Protein AF-A0A8S3VC31-F1 (afdb_monomer)

Sequence (97 aa):
MCTEAGLGGFRSNHSLRATAATRLYECGVDEQIISEVTGHRSDAVREYKRTSETMRRDACGIIRGGVLKNQEVSKKICIGNQELDININVNVNVNKS

pLDDT: mean 70.36, std 10.68, range [43.62, 84.06]

Foldseek 3Di:
DQVVPPPPDPCDLVNVLLVQLLVCLVVVHDPVVSCVVSVPPDPPSCVSNDDDPVVVVVVVLVVLVWDFDFDWDWDWDDDPPDIDIDTDTDTDTDDDD

Mean predicted aligned error: 14.51 Å

Organism: Mytilus edulis (NCBI:txid6550)

InterPro domains:
  IPR011010 DNA breaking-rejoining enzyme, catalytic core [SSF56349] (2-45)
  IPR013762 Integrase-like, catalytic 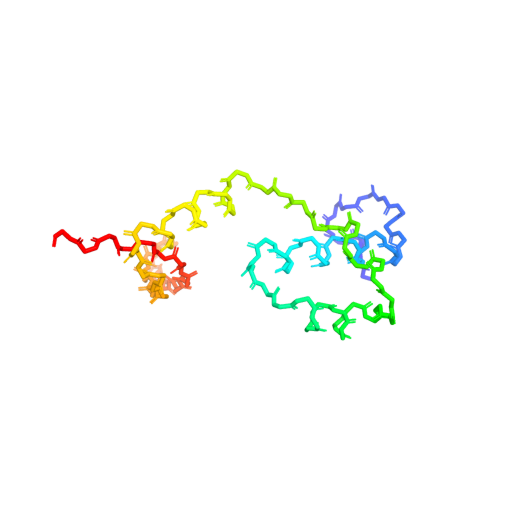domain superfamily [G3DSA:1.10.443.10] (1-64)

Structure (mmCIF, N/CA/C/O backbone):
data_AF-A0A8S3VC31-F1
#
_entry.id   AF-A0A8S3VC31-F1
#
loop_
_atom_site.group_PDB
_atom_site.id
_atom_site.type_symbol
_atom_site.label_atom_id
_atom_site.label_alt_id
_atom_site.label_comp_id
_atom_site.label_asym_id
_atom_site.label_entity_id
_atom_site.label_seq_id
_atom_site.pdbx_PDB_ins_code
_atom_site.Cartn_x
_atom_site.Cartn_y
_atom_site.Cartn_z
_atom_site.occupancy
_atom_site.B_iso_or_equiv
_atom_site.auth_seq_id
_atom_site.auth_comp_id
_atom_site.auth_asym_id
_atom_site.auth_atom_id
_atom_site.pdbx_PDB_model_num
ATOM 1 N N . MET A 1 1 ? 6.620 17.874 -20.337 1.00 48.28 1 MET A N 1
ATOM 2 C CA . MET A 1 1 ? 5.937 17.666 -19.041 1.00 48.28 1 MET A CA 1
ATOM 3 C C . MET A 1 1 ? 6.978 17.300 -17.993 1.00 48.28 1 MET A C 1
ATOM 5 O O . MET A 1 1 ? 7.522 16.214 -18.098 1.00 48.28 1 MET A O 1
ATOM 9 N N . CYS A 1 2 ? 7.318 18.245 -17.106 1.00 45.38 2 CYS A N 1
ATOM 10 C CA . CYS A 1 2 ? 8.114 18.142 -15.855 1.00 45.38 2 CYS A CA 1
ATOM 11 C C . CYS A 1 2 ? 8.810 19.478 -15.519 1.00 45.38 2 CYS A C 1
ATOM 13 O O . CYS A 1 2 ? 9.328 19.631 -14.420 1.00 45.38 2 CYS A O 1
ATOM 15 N N . THR A 1 3 ? 8.792 20.459 -16.426 1.00 43.62 3 THR A N 1
ATOM 16 C CA . THR A 1 3 ? 9.410 21.777 -16.200 1.00 43.62 3 THR A CA 1
ATOM 17 C C . THR A 1 3 ? 8.509 22.738 -15.410 1.00 43.62 3 THR A C 1
ATOM 19 O O . THR A 1 3 ? 9.015 23.538 -14.637 1.00 43.62 3 THR A O 1
ATOM 22 N N . GLU A 1 4 ? 7.179 22.627 -15.515 1.00 52.97 4 GLU A N 1
ATOM 23 C CA . GLU A 1 4 ? 6.236 23.554 -14.850 1.00 52.97 4 GLU A CA 1
ATOM 24 C C . GLU A 1 4 ? 5.997 23.292 -13.352 1.00 52.97 4 GLU A C 1
ATOM 26 O O . GLU A 1 4 ? 5.394 24.120 -12.682 1.00 52.97 4 GLU A O 1
ATOM 31 N N . ALA A 1 5 ? 6.479 22.176 -12.792 1.00 58.41 5 ALA A N 1
ATOM 32 C CA . ALA A 1 5 ? 6.189 21.795 -11.402 1.00 58.41 5 ALA A CA 1
ATOM 33 C C . ALA A 1 5 ? 7.335 22.066 -10.403 1.00 58.41 5 ALA A C 1
ATOM 35 O O . ALA A 1 5 ? 7.254 21.631 -9.259 1.00 58.41 5 ALA A O 1
ATOM 36 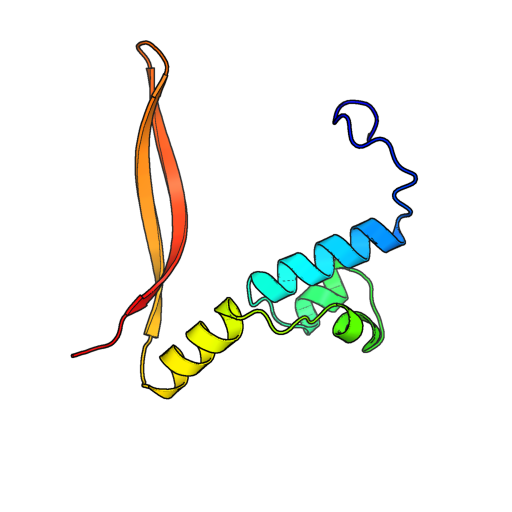N N . GLY A 1 6 ? 8.433 22.720 -10.809 1.00 52.94 6 GLY A N 1
ATOM 37 C CA . GLY A 1 6 ? 9.568 23.019 -9.912 1.00 52.94 6 GLY A CA 1
ATOM 38 C C . GLY A 1 6 ? 10.341 21.788 -9.402 1.00 52.94 6 GLY A C 1
ATOM 39 O O . GLY A 1 6 ? 11.225 21.906 -8.558 1.00 52.94 6 GLY A O 1
ATOM 40 N N . LEU A 1 7 ? 10.044 20.594 -9.923 1.00 55.91 7 LEU A N 1
ATOM 41 C CA . LEU A 1 7 ? 10.700 19.336 -9.566 1.00 55.91 7 LEU A CA 1
ATOM 42 C C . LEU A 1 7 ? 11.964 19.147 -10.418 1.00 55.91 7 LEU A C 1
ATOM 44 O O . LEU A 1 7 ? 12.038 18.270 -11.277 1.00 55.91 7 LEU A O 1
ATOM 48 N N . GLY A 1 8 ? 12.950 20.018 -10.198 1.00 46.06 8 GLY A N 1
ATOM 49 C CA . GLY A 1 8 ? 14.252 19.971 -10.858 1.00 46.06 8 GLY A CA 1
ATOM 50 C C . GLY A 1 8 ? 15.045 18.731 -10.448 1.00 46.06 8 GLY A C 1
ATOM 51 O O . GLY A 1 8 ? 15.668 18.699 -9.393 1.00 46.06 8 GLY A O 1
ATOM 52 N N . GLY A 1 9 ? 15.020 17.699 -11.287 1.00 54.62 9 GLY A N 1
ATOM 53 C CA . GLY A 1 9 ? 15.858 16.513 -11.149 1.00 54.62 9 GLY A CA 1
ATOM 54 C C . GLY A 1 9 ? 15.596 15.522 -12.276 1.00 54.62 9 GLY A C 1
ATOM 55 O O . GLY A 1 9 ? 14.469 15.409 -12.756 1.00 54.62 9 GLY A O 1
ATOM 56 N N . PHE A 1 10 ? 16.632 14.797 -12.704 1.00 53.53 10 PHE A N 1
ATOM 57 C CA . PHE A 1 10 ? 16.551 13.739 -13.717 1.00 53.53 10 PHE A CA 1
ATOM 58 C C . PHE A 1 10 ? 15.735 12.558 -13.157 1.00 53.53 10 PHE A C 1
ATOM 60 O O . PHE A 1 10 ? 16.264 11.561 -12.669 1.00 53.53 10 PHE A O 1
ATOM 67 N N . ARG A 1 11 ? 14.407 12.701 -13.143 1.00 53.88 11 ARG A N 1
ATOM 68 C CA . ARG A 1 11 ? 13.467 11.661 -12.721 1.00 53.88 11 ARG A CA 1
ATOM 69 C C . ARG A 1 11 ? 13.373 10.653 -13.857 1.00 53.88 11 ARG A C 1
ATOM 71 O O . ARG A 1 11 ? 12.474 10.712 -14.689 1.00 53.88 11 ARG A O 1
ATOM 78 N N . SER A 1 12 ? 14.340 9.741 -13.918 1.00 58.44 12 SER A N 1
ATOM 79 C CA . SER A 1 12 ? 14.317 8.616 -14.854 1.00 58.44 12 SER A CA 1
ATOM 80 C C . SER A 1 12 ? 12.986 7.874 -14.722 1.00 58.44 12 SER A C 1
ATOM 82 O O . SER A 1 12 ? 12.469 7.755 -13.610 1.00 58.44 12 SER A O 1
ATOM 84 N N . ASN A 1 13 ? 12.446 7.328 -15.818 1.00 66.88 13 ASN A N 1
ATOM 85 C CA . ASN A 1 13 ? 11.185 6.562 -15.821 1.00 66.88 13 ASN A CA 1
ATOM 86 C C . ASN A 1 13 ? 11.106 5.520 -14.686 1.00 66.88 13 ASN A C 1
ATOM 88 O O . ASN A 1 13 ? 10.042 5.269 -14.129 1.00 66.88 13 ASN A O 1
ATOM 92 N N . HIS A 1 14 ? 12.251 4.961 -14.291 1.00 74.31 14 HIS A N 1
ATOM 93 C CA . HIS A 1 14 ? 12.377 4.058 -13.152 1.00 74.31 14 HIS A CA 1
ATOM 94 C C . HIS A 1 14 ? 11.987 4.692 -11.799 1.00 74.31 14 HIS A C 1
ATOM 96 O O . HIS A 1 14 ? 11.255 4.080 -11.031 1.00 74.31 14 HIS A O 1
ATOM 102 N N . SER A 1 15 ? 12.380 5.943 -11.534 1.00 72.62 15 SER A N 1
ATOM 103 C CA . SER A 1 15 ? 12.020 6.673 -10.306 1.00 72.62 15 SER A CA 1
ATOM 104 C C . SER A 1 15 ? 10.522 6.984 -10.212 1.00 72.62 15 SER A C 1
ATOM 106 O O . SER A 1 15 ? 9.947 6.974 -9.121 1.00 72.62 15 SER A O 1
ATOM 108 N N . LEU A 1 16 ? 9.867 7.212 -11.356 1.00 76.06 16 LEU A N 1
ATOM 109 C CA . LEU A 1 16 ? 8.422 7.406 -11.416 1.00 76.06 16 LEU A CA 1
ATOM 110 C C . LEU A 1 16 ? 7.685 6.094 -11.137 1.00 76.06 16 LEU A C 1
ATOM 112 O O . LEU A 1 16 ? 6.767 6.085 -10.322 1.00 76.06 16 LEU A O 1
ATOM 116 N N . ARG A 1 17 ? 8.129 4.986 -11.748 1.00 80.25 17 ARG A N 1
ATOM 117 C CA . ARG A 1 17 ? 7.577 3.647 -11.481 1.00 80.25 17 ARG A CA 1
ATOM 118 C C . ARG A 1 17 ? 7.729 3.250 -10.017 1.00 80.25 17 ARG A C 1
ATOM 120 O O . ARG A 1 17 ? 6.758 2.795 -9.428 1.00 80.25 17 ARG A O 1
ATOM 127 N N . ALA A 1 18 ? 8.896 3.497 -9.424 1.00 79.81 18 ALA A N 1
ATOM 128 C CA . ALA A 1 18 ? 9.137 3.267 -8.003 1.00 79.81 18 ALA A CA 1
ATOM 129 C C . ALA A 1 18 ? 8.168 4.076 -7.127 1.00 79.81 18 ALA A C 1
ATOM 131 O O . ALA A 1 18 ? 7.514 3.529 -6.248 1.00 79.81 18 ALA A O 1
ATOM 132 N N . THR A 1 19 ? 8.013 5.374 -7.411 1.00 81.50 19 THR A N 1
ATOM 133 C CA . THR A 1 19 ? 7.097 6.246 -6.655 1.00 81.50 19 THR A CA 1
ATOM 134 C C . THR A 1 19 ? 5.642 5.789 -6.790 1.00 81.50 19 THR A C 1
ATOM 136 O O . THR A 1 19 ? 4.903 5.795 -5.808 1.00 81.50 19 THR A O 1
ATOM 139 N N . ALA A 1 20 ? 5.228 5.392 -7.995 1.00 82.25 20 ALA A N 1
ATOM 140 C CA . ALA A 1 20 ? 3.883 4.894 -8.256 1.00 82.25 20 ALA A CA 1
ATOM 141 C C . ALA A 1 20 ? 3.615 3.574 -7.516 1.00 82.25 20 ALA A C 1
ATOM 143 O O . ALA A 1 20 ? 2.603 3.471 -6.830 1.00 82.25 20 ALA A O 1
ATOM 144 N N . ALA A 1 21 ? 4.540 2.611 -7.587 1.00 84.06 21 ALA A N 1
ATOM 145 C CA . ALA A 1 21 ? 4.430 1.336 -6.881 1.00 84.06 21 ALA A CA 1
ATOM 146 C C . ALA A 1 21 ? 4.319 1.534 -5.363 1.00 84.06 21 ALA A C 1
ATOM 148 O O . ALA A 1 21 ? 3.398 1.006 -4.745 1.00 84.06 21 ALA A O 1
ATOM 149 N N . THR A 1 22 ? 5.198 2.354 -4.774 1.00 82.38 22 THR A N 1
ATOM 150 C CA . THR A 1 22 ? 5.170 2.659 -3.335 1.00 82.38 22 THR A CA 1
ATOM 151 C C . THR A 1 22 ? 3.825 3.242 -2.910 1.00 82.38 22 THR A C 1
ATOM 153 O O . THR A 1 22 ? 3.237 2.771 -1.942 1.00 82.38 22 THR A O 1
ATOM 156 N N . ARG A 1 23 ? 3.294 4.221 -3.656 1.00 81.94 23 ARG A N 1
ATOM 157 C CA . ARG A 1 23 ? 1.999 4.841 -3.334 1.00 81.94 23 ARG A CA 1
ATOM 158 C C . ARG A 1 23 ? 0.838 3.858 -3.426 1.00 81.94 23 ARG A C 1
ATOM 160 O O . ARG A 1 23 ? -0.057 3.891 -2.591 1.00 81.94 23 ARG A O 1
ATOM 167 N N . LEU A 1 24 ? 0.844 2.980 -4.427 1.00 82.38 24 LEU A N 1
ATOM 168 C CA . LEU A 1 24 ? -0.203 1.970 -4.565 1.00 82.38 24 LEU A CA 1
ATOM 169 C C . LEU A 1 24 ? -0.155 0.950 -3.417 1.00 82.38 24 LEU A C 1
ATOM 171 O O . LEU A 1 24 ? -1.207 0.585 -2.892 1.00 82.38 24 LEU A O 1
ATOM 175 N N . TYR A 1 25 ? 1.043 0.561 -2.968 1.00 82.38 25 TYR A N 1
ATOM 176 C CA . TYR A 1 25 ? 1.195 -0.265 -1.768 1.00 82.38 25 TYR A CA 1
ATOM 177 C C . TYR A 1 25 ? 0.679 0.437 -0.508 1.00 82.38 25 TYR A C 1
ATOM 179 O O . TYR A 1 25 ? 0.015 -0.198 0.307 1.00 82.38 25 TYR A O 1
ATOM 187 N N . GLU A 1 26 ? 0.941 1.736 -0.345 1.00 77.38 26 GLU A N 1
ATOM 188 C CA . GLU A 1 26 ? 0.422 2.526 0.783 1.00 77.38 26 GLU A CA 1
ATOM 189 C C . GLU A 1 26 ? -1.110 2.616 0.783 1.00 77.38 26 GLU A C 1
ATOM 191 O O . GLU A 1 26 ? -1.723 2.624 1.848 1.00 77.38 26 GLU A O 1
ATOM 196 N N . CYS A 1 27 ? -1.739 2.628 -0.395 1.00 77.06 27 CYS A N 1
ATOM 197 C CA . CYS A 1 27 ? -3.194 2.574 -0.539 1.00 77.06 27 CYS A CA 1
ATOM 198 C C . CYS A 1 27 ? -3.789 1.169 -0.326 1.00 77.06 27 CYS A C 1
ATOM 200 O O . CYS A 1 27 ? -5.008 1.019 -0.402 1.00 77.06 27 CYS A O 1
ATOM 202 N N . GLY A 1 28 ? -2.964 0.145 -0.075 1.00 77.31 28 GLY A N 1
ATOM 203 C CA . GLY A 1 28 ? -3.421 -1.233 0.113 1.00 77.31 28 GLY A CA 1
ATOM 204 C C . GLY A 1 28 ? -3.897 -1.913 -1.174 1.00 77.31 28 GLY A C 1
ATOM 205 O O . GLY A 1 28 ? -4.679 -2.858 -1.104 1.00 77.31 28 GLY A O 1
ATOM 206 N N . VAL A 1 29 ? -3.458 -1.430 -2.342 1.00 80.25 29 VAL A N 1
ATOM 207 C CA . VAL A 1 29 ? -3.777 -2.044 -3.638 1.00 80.25 29 VAL A CA 1
ATOM 208 C C . VAL A 1 29 ? -3.077 -3.396 -3.754 1.00 80.25 29 VAL A C 1
ATOM 210 O O . VAL A 1 29 ? -1.940 -3.562 -3.306 1.00 80.25 29 VAL A O 1
ATOM 213 N N . ASP A 1 30 ? -3.762 -4.362 -4.363 1.00 82.56 30 ASP A N 1
ATOM 214 C CA . ASP A 1 30 ? -3.217 -5.697 -4.570 1.00 82.56 30 ASP A CA 1
ATOM 215 C C . ASP A 1 30 ? -1.971 -5.681 -5.470 1.00 82.56 30 ASP A C 1
ATOM 217 O O . ASP A 1 30 ? -1.904 -4.969 -6.475 1.00 82.56 30 ASP A O 1
ATOM 221 N N . GLU A 1 31 ? -0.983 -6.500 -5.114 1.00 84.06 31 GLU A N 1
ATOM 222 C CA . GLU A 1 31 ? 0.309 -6.585 -5.795 1.00 84.06 31 GLU A CA 1
ATOM 223 C C . GLU A 1 31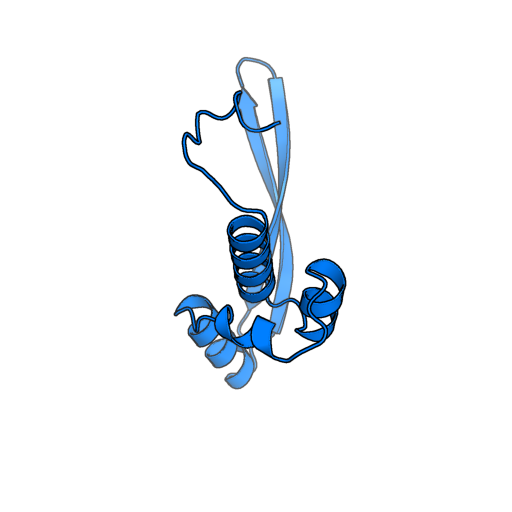 ? 0.186 -6.933 -7.285 1.00 84.06 31 GLU A C 1
ATOM 225 O O . GLU A 1 31 ? 0.979 -6.437 -8.092 1.00 84.06 31 GLU A O 1
ATOM 230 N N . GLN A 1 32 ? -0.818 -7.726 -7.672 1.00 83.81 32 GLN A N 1
ATOM 231 C CA . GLN A 1 32 ? -1.080 -8.047 -9.071 1.00 83.81 32 GLN A CA 1
ATOM 232 C C . GLN A 1 32 ? -1.439 -6.782 -9.860 1.00 83.81 32 GLN A C 1
ATOM 234 O O . GLN A 1 32 ? -0.840 -6.505 -10.899 1.00 83.81 32 GLN A O 1
ATOM 239 N N . ILE A 1 33 ? -2.346 -5.965 -9.322 1.00 83.56 33 ILE A N 1
ATOM 240 C CA . ILE A 1 33 ? -2.781 -4.712 -9.953 1.00 83.56 33 ILE A CA 1
ATOM 241 C C . ILE A 1 33 ? -1.608 -3.729 -10.043 1.00 83.56 33 ILE A C 1
ATOM 243 O O . ILE A 1 33 ? -1.413 -3.072 -11.066 1.00 83.56 33 ILE A O 1
ATOM 247 N N . ILE A 1 34 ? -0.773 -3.649 -9.003 1.00 83.94 34 ILE A N 1
ATOM 248 C CA . ILE A 1 34 ? 0.427 -2.797 -9.021 1.00 83.94 34 ILE A CA 1
ATOM 249 C C . ILE A 1 34 ? 1.396 -3.259 -10.112 1.00 83.94 34 ILE A C 1
ATOM 251 O O . ILE A 1 34 ? 1.946 -2.428 -10.840 1.00 83.94 34 ILE A O 1
ATOM 255 N N . SER A 1 35 ? 1.591 -4.568 -10.257 1.00 83.69 35 SER A N 1
ATOM 256 C CA . SER A 1 35 ? 2.463 -5.153 -11.280 1.00 83.69 35 SER A CA 1
ATOM 257 C C . SER A 1 35 ? 1.970 -4.834 -12.693 1.00 83.69 35 SER A C 1
ATOM 259 O O . SER A 1 35 ? 2.759 -4.373 -13.521 1.00 83.69 35 SER A O 1
ATOM 261 N N . GLU A 1 36 ? 0.665 -4.972 -12.942 1.00 83.81 36 GLU A N 1
ATOM 262 C CA . GLU A 1 36 ? 0.023 -4.637 -14.220 1.00 83.81 36 GLU A CA 1
ATOM 263 C C . GLU A 1 36 ? 0.169 -3.146 -14.564 1.00 83.81 36 GLU A C 1
ATOM 265 O O . GLU A 1 36 ? 0.604 -2.800 -15.664 1.00 83.81 36 GLU A O 1
ATOM 270 N N . VAL A 1 37 ? -0.110 -2.253 -13.608 1.00 81.62 37 VAL A N 1
ATOM 271 C CA . VAL A 1 37 ? -0.061 -0.791 -13.806 1.00 81.62 37 VAL A CA 1
ATOM 272 C C . VAL A 1 37 ? 1.369 -0.277 -13.986 1.00 81.62 37 VAL A C 1
ATOM 274 O O . VAL A 1 37 ? 1.620 0.641 -14.767 1.00 81.62 37 VAL A O 1
ATOM 277 N N . THR A 1 38 ? 2.332 -0.851 -13.265 1.00 79.69 38 THR A N 1
ATOM 278 C CA . THR A 1 38 ? 3.738 -0.413 -13.320 1.00 79.69 38 THR A CA 1
ATOM 279 C C . THR A 1 38 ? 4.547 -1.123 -14.409 1.00 79.69 38 THR A C 1
ATOM 281 O O . THR A 1 38 ? 5.655 -0.679 -14.733 1.00 79.69 38 THR A O 1
ATOM 284 N N . GLY A 1 39 ? 3.986 -2.178 -15.009 1.00 80.62 39 GLY A N 1
ATOM 285 C CA . GLY A 1 39 ? 4.601 -2.975 -16.068 1.00 80.62 39 GLY A CA 1
ATOM 286 C C . GLY A 1 39 ? 5.682 -3.940 -15.576 1.00 80.62 39 GLY A C 1
ATOM 287 O O . GLY A 1 39 ? 6.540 -4.341 -16.365 1.00 80.62 39 GLY A O 1
ATOM 288 N N . HIS A 1 40 ? 5.677 -4.298 -14.289 1.00 81.38 40 HIS A N 1
ATOM 289 C CA . HIS A 1 40 ? 6.592 -5.304 -13.752 1.00 81.38 40 HIS A CA 1
ATOM 290 C C . HIS A 1 40 ? 6.065 -6.705 -14.077 1.00 81.38 40 HIS A C 1
ATOM 292 O O . HIS A 1 40 ? 4.926 -7.038 -13.775 1.00 81.38 40 HIS A O 1
ATOM 298 N N . ARG A 1 41 ? 6.909 -7.541 -14.693 1.00 72.75 41 ARG A N 1
ATOM 299 C CA . ARG A 1 41 ? 6.613 -8.964 -14.965 1.00 72.75 41 ARG A CA 1
ATOM 300 C C . ARG A 1 41 ? 7.189 -9.915 -13.912 1.00 72.75 41 ARG A C 1
ATOM 302 O O . ARG A 1 41 ? 7.049 -11.125 -14.035 1.00 72.75 41 ARG A O 1
ATOM 309 N N . SER A 1 42 ? 7.879 -9.368 -12.918 1.00 76.31 42 SER A N 1
ATOM 310 C CA . SER A 1 42 ? 8.611 -10.107 -11.889 1.00 76.31 42 SER A CA 1
ATOM 311 C C . SER A 1 42 ? 8.302 -9.526 -10.515 1.00 76.31 42 SER A C 1
ATOM 313 O O . SE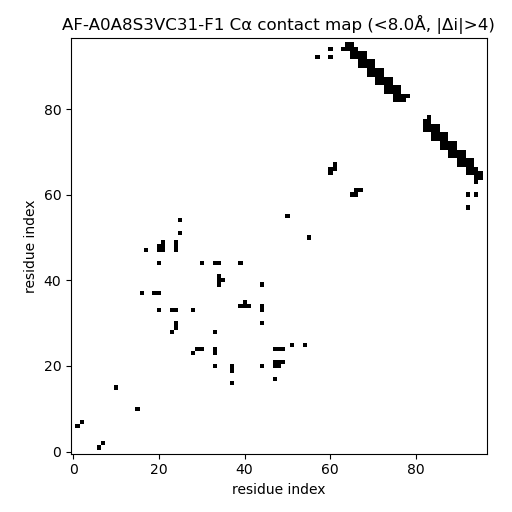R A 1 42 ? 7.874 -8.375 -10.417 1.00 76.31 42 SER A O 1
ATOM 315 N N . ASP A 1 43 ? 8.635 -10.268 -9.456 1.00 77.56 43 ASP A N 1
ATOM 316 C CA . ASP A 1 43 ? 8.477 -9.847 -8.055 1.00 77.56 43 ASP A CA 1
ATOM 317 C C . ASP A 1 43 ? 9.311 -8.608 -7.657 1.00 77.56 43 ASP A C 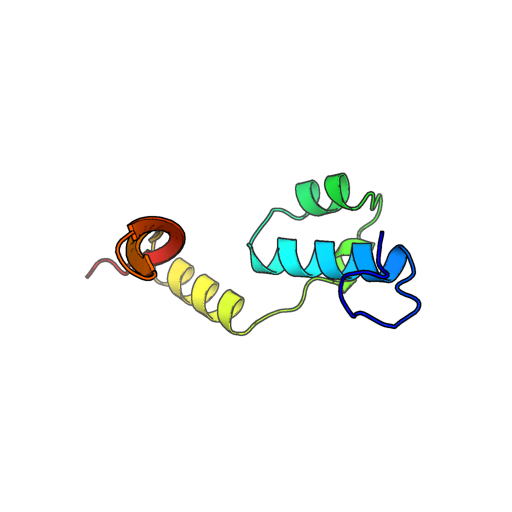1
ATOM 319 O O . ASP A 1 43 ? 9.276 -8.195 -6.503 1.00 77.56 43 ASP A O 1
ATOM 323 N N . ALA A 1 44 ? 10.036 -7.976 -8.589 1.00 77.88 44 ALA A N 1
ATOM 324 C CA . ALA A 1 44 ? 10.814 -6.750 -8.373 1.00 77.88 44 ALA A CA 1
ATOM 325 C C . ALA A 1 44 ? 9.968 -5.592 -7.811 1.00 77.88 44 ALA A C 1
ATOM 327 O O . ALA A 1 44 ? 10.475 -4.723 -7.106 1.00 77.88 44 ALA A O 1
ATOM 328 N N . VAL A 1 45 ? 8.653 -5.602 -8.054 1.00 81.31 45 VAL A N 1
ATOM 329 C CA . VAL A 1 45 ? 7.728 -4.634 -7.450 1.00 81.31 45 VAL A CA 1
ATOM 330 C C . VAL A 1 45 ? 7.748 -4.693 -5.912 1.00 81.31 45 VAL A C 1
ATOM 332 O O . VAL A 1 45 ? 7.586 -3.659 -5.265 1.00 81.31 45 VAL A O 1
ATOM 335 N N . ARG A 1 46 ? 8.055 -5.856 -5.313 1.00 81.06 46 ARG A N 1
ATOM 336 C CA . ARG A 1 46 ? 8.132 -6.043 -3.854 1.00 81.06 46 ARG A CA 1
ATOM 337 C C . ARG A 1 46 ? 9.239 -5.239 -3.193 1.00 81.06 46 ARG A C 1
ATOM 339 O O . ARG A 1 46 ? 9.109 -4.924 -2.015 1.00 81.06 46 ARG A O 1
ATOM 346 N N . GLU A 1 47 ? 10.287 -4.858 -3.921 1.00 80.62 47 GLU A N 1
ATOM 347 C CA . GLU A 1 47 ? 11.340 -3.985 -3.382 1.00 80.62 47 GLU A CA 1
ATOM 348 C C . GLU A 1 47 ? 10.791 -2.606 -2.979 1.00 80.62 47 GLU A C 1
ATOM 350 O O . GLU A 1 47 ? 11.349 -1.928 -2.114 1.00 80.62 47 GLU A O 1
ATOM 355 N N . TYR A 1 48 ? 9.651 -2.206 -3.553 1.00 77.81 48 TYR A N 1
ATOM 356 C CA . TYR A 1 48 ? 8.944 -0.974 -3.206 1.00 77.81 48 TYR A CA 1
ATOM 357 C C . TYR A 1 48 ? 7.935 -1.143 -2.062 1.00 77.81 48 TYR A C 1
ATOM 359 O O . TYR A 1 48 ? 7.418 -0.147 -1.552 1.00 77.81 48 TYR A O 1
ATOM 367 N N . LYS A 1 49 ? 7.667 -2.377 -1.615 1.00 77.75 49 LYS A N 1
ATOM 368 C CA . LYS A 1 49 ? 6.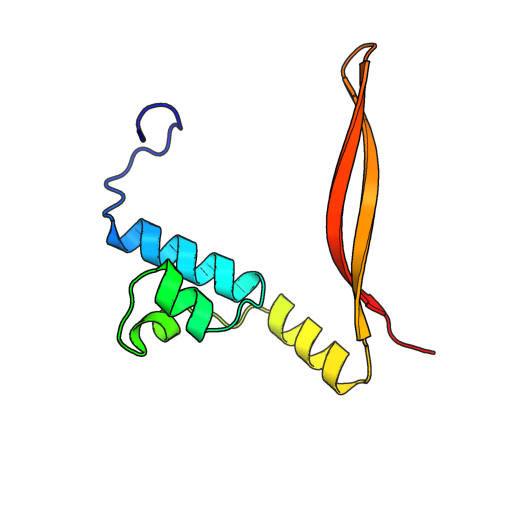746 -2.662 -0.512 1.00 77.75 49 LYS A CA 1
ATOM 369 C C . LYS A 1 49 ? 7.413 -2.319 0.817 1.00 77.75 49 LYS A C 1
ATOM 371 O O . LYS A 1 49 ? 8.094 -3.137 1.430 1.00 77.75 49 LYS A O 1
ATOM 376 N N . ARG A 1 50 ? 7.221 -1.083 1.276 1.00 73.38 50 ARG A N 1
ATOM 377 C CA . ARG A 1 50 ? 7.685 -0.651 2.598 1.00 73.38 50 ARG A CA 1
ATOM 378 C C . ARG A 1 50 ? 6.610 -0.87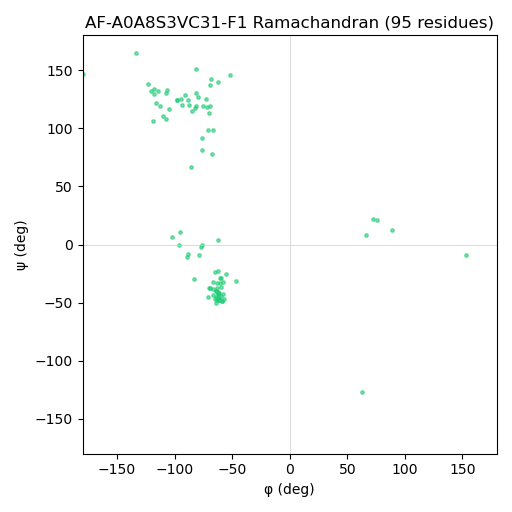6 3.648 1.00 73.38 50 ARG A C 1
ATOM 380 O O . ARG A 1 50 ? 5.479 -0.425 3.499 1.00 73.38 50 ARG A O 1
ATOM 387 N N . THR A 1 51 ? 6.988 -1.532 4.739 1.00 66.12 51 THR A N 1
ATOM 388 C CA . THR A 1 51 ? 6.140 -1.667 5.923 1.00 66.12 51 THR A CA 1
ATOM 389 C C . THR A 1 51 ? 6.050 -0.309 6.614 1.00 66.12 51 THR A C 1
ATOM 391 O O . THR A 1 51 ? 6.965 0.093 7.331 1.00 66.12 51 THR A O 1
ATOM 394 N N . SER A 1 52 ? 4.972 0.434 6.374 1.00 66.69 52 SER A N 1
ATOM 395 C CA . SER A 1 52 ? 4.695 1.669 7.104 1.00 66.69 52 SER A CA 1
ATOM 396 C C . SER A 1 52 ? 4.048 1.358 8.458 1.00 66.69 52 SER A C 1
ATOM 398 O O . SER A 1 52 ? 3.343 0.358 8.632 1.00 66.69 52 SER A O 1
ATOM 400 N N . GLU A 1 53 ? 4.264 2.227 9.448 1.00 65.69 53 GLU A N 1
ATOM 401 C CA . GLU A 1 53 ? 3.607 2.089 10.754 1.00 65.69 53 GLU A CA 1
ATOM 402 C C . GLU A 1 53 ? 2.076 2.162 10.652 1.00 65.69 53 GLU A C 1
ATOM 404 O O . GLU A 1 53 ? 1.379 1.533 11.451 1.00 65.69 53 GLU A O 1
ATOM 409 N N . THR A 1 54 ? 1.555 2.879 9.650 1.00 65.81 54 THR A N 1
ATOM 410 C CA . THR A 1 54 ? 0.121 2.946 9.340 1.00 65.81 54 THR A CA 1
ATOM 411 C C . THR A 1 54 ? -0.415 1.581 8.924 1.00 65.81 54 THR A C 1
ATOM 413 O O . THR A 1 54 ? -1.326 1.071 9.568 1.00 65.81 54 THR A O 1
ATOM 416 N N . MET A 1 55 ? 0.245 0.914 7.973 1.00 67.44 55 MET A N 1
ATOM 417 C CA . MET A 1 55 ? -0.135 -0.424 7.513 1.00 67.44 55 MET A CA 1
ATOM 418 C C . MET A 1 55 ? -0.104 -1.452 8.657 1.00 67.44 55 MET A C 1
ATOM 420 O O . MET A 1 55 ? -0.969 -2.322 8.757 1.00 67.44 55 MET A O 1
ATOM 424 N N . ARG A 1 56 ? 0.857 -1.322 9.581 1.00 69.75 56 ARG A N 1
ATOM 425 C CA . ARG A 1 56 ? 0.957 -2.189 10.766 1.00 69.75 56 ARG A CA 1
ATOM 426 C C . ARG A 1 56 ? -0.169 -1.942 11.778 1.00 69.75 56 ARG A C 1
ATOM 428 O O . ARG A 1 56 ? -0.650 -2.891 12.400 1.00 69.75 56 ARG A O 1
ATOM 435 N N . ARG A 1 57 ? -0.587 -0.684 11.961 1.00 69.62 57 ARG A N 1
ATOM 436 C CA . ARG A 1 57 ? -1.739 -0.319 12.804 1.00 69.62 57 ARG A CA 1
ATOM 437 C C . ARG A 1 57 ? -3.049 -0.826 12.212 1.00 69.62 57 ARG A C 1
ATOM 439 O O . ARG A 1 57 ? -3.839 -1.405 12.955 1.00 69.62 57 ARG A O 1
ATOM 446 N N . ASP A 1 58 ? -3.235 -0.681 10.905 1.00 70.12 58 ASP A N 1
ATOM 447 C CA . ASP A 1 58 ? -4.428 -1.160 10.205 1.00 70.12 58 ASP A CA 1
ATOM 448 C C . ASP A 1 58 ? -4.531 -2.685 10.284 1.00 70.12 58 ASP A C 1
ATOM 450 O O . ASP A 1 58 ? -5.569 -3.214 10.682 1.00 70.12 58 ASP A O 1
ATOM 454 N N . ALA A 1 59 ? -3.421 -3.397 10.051 1.00 71.75 59 ALA A N 1
ATOM 455 C CA . ALA A 1 59 ? -3.348 -4.846 10.238 1.00 71.75 59 ALA A CA 1
ATOM 456 C C . ALA A 1 59 ? -3.699 -5.267 11.677 1.00 71.75 59 ALA A C 1
ATOM 458 O O . ALA A 1 59 ? -4.456 -6.215 11.882 1.00 71.75 59 ALA A O 1
ATOM 459 N N . CYS A 1 60 ? -3.204 -4.543 12.689 1.00 74.12 60 CYS A N 1
ATOM 460 C CA . CYS A 1 60 ? -3.557 -4.806 14.087 1.00 74.12 60 CYS A CA 1
ATOM 461 C C . CYS A 1 60 ? -5.054 -4.579 14.357 1.00 74.12 60 CYS A C 1
ATOM 463 O O . CYS A 1 60 ? -5.660 -5.337 15.113 1.00 74.12 60 CYS A O 1
ATOM 465 N N . GLY A 1 61 ? -5.653 -3.569 13.725 1.00 73.81 61 GLY A N 1
ATOM 466 C CA . GLY A 1 61 ? -7.086 -3.301 13.773 1.00 73.81 61 GLY A CA 1
ATOM 467 C C . GLY A 1 61 ? -7.931 -4.438 13.205 1.00 73.81 61 GLY A C 1
ATOM 468 O O . GLY A 1 61 ? -8.856 -4.900 13.869 1.00 73.81 61 GLY A O 1
ATOM 469 N N . ILE A 1 62 ? -7.564 -4.934 12.022 1.00 75.12 62 ILE A N 1
ATOM 470 C CA . ILE A 1 62 ? -8.246 -6.056 11.360 1.00 75.12 62 ILE A CA 1
ATOM 471 C C . ILE A 1 62 ? -8.173 -7.321 12.226 1.00 75.12 62 ILE A C 1
ATOM 473 O O . ILE A 1 62 ? -9.193 -7.966 12.455 1.00 75.12 62 ILE A O 1
ATOM 477 N N . ILE A 1 63 ? -6.992 -7.653 12.767 1.00 78.62 63 ILE A N 1
ATOM 478 C CA . ILE A 1 63 ? -6.801 -8.839 13.626 1.00 78.62 63 ILE A CA 1
ATOM 479 C C . ILE A 1 63 ? -7.670 -8.762 14.892 1.00 78.62 63 ILE A C 1
ATOM 481 O O . ILE A 1 63 ? -8.160 -9.784 15.367 1.00 78.62 63 ILE A O 1
ATOM 485 N N . ARG A 1 64 ? -7.903 -7.557 15.428 1.00 77.12 64 ARG A N 1
ATOM 486 C CA . ARG A 1 64 ? -8.798 -7.332 16.577 1.00 77.12 64 ARG A CA 1
ATOM 487 C C . ARG A 1 64 ? -10.292 -7.397 16.226 1.00 77.12 64 ARG A C 1
ATOM 489 O O . ARG A 1 64 ? -11.113 -7.222 17.119 1.00 77.12 64 ARG A O 1
ATOM 496 N N . GLY A 1 65 ? -10.655 -7.641 14.965 1.00 69.12 65 GLY A N 1
ATOM 497 C CA . GLY A 1 65 ? -12.045 -7.686 14.499 1.00 69.12 65 GLY A CA 1
ATOM 498 C C . GLY A 1 65 ? -12.606 -6.334 14.040 1.00 69.12 65 GLY A C 1
ATOM 499 O O . GLY A 1 65 ? -13.818 -6.205 13.861 1.00 69.12 65 GLY A O 1
ATOM 500 N N . GLY A 1 66 ? -11.752 -5.323 13.850 1.00 65.06 66 GLY A N 1
ATOM 501 C CA . GLY A 1 66 ? -12.135 -4.045 13.253 1.00 65.06 66 GLY A CA 1
ATOM 502 C C . GLY A 1 66 ? -12.465 -4.196 11.766 1.00 65.06 66 GLY A C 1
ATOM 503 O O . GLY A 1 66 ? -11.762 -4.887 11.028 1.00 65.06 66 GLY A O 1
ATOM 504 N N . VAL A 1 67 ? -13.540 -3.548 11.311 1.00 62.53 67 VAL A N 1
ATOM 505 C CA . VAL A 1 67 ? -13.912 -3.513 9.887 1.00 62.53 67 VAL A CA 1
ATOM 506 C C . VAL A 1 67 ? -13.400 -2.205 9.290 1.00 62.53 67 VAL A C 1
ATOM 508 O O . VAL A 1 67 ? -13.759 -1.131 9.779 1.00 62.53 67 VAL A O 1
ATOM 511 N N . LEU A 1 68 ? -12.594 -2.286 8.226 1.00 60.34 68 LEU A N 1
ATOM 512 C CA . LEU A 1 68 ? -12.252 -1.126 7.402 1.00 60.34 68 LEU A CA 1
ATOM 513 C C . LEU A 1 68 ? -13.499 -0.712 6.618 1.00 60.34 68 LEU A C 1
ATOM 515 O 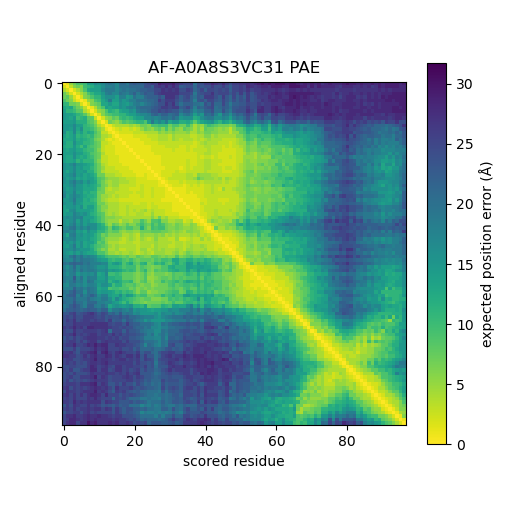O . LEU A 1 68 ? -13.984 -1.459 5.767 1.00 60.34 68 LEU A O 1
ATOM 519 N N . LYS A 1 69 ? -14.046 0.461 6.925 1.00 56.25 69 LYS A N 1
ATOM 520 C CA . LYS A 1 69 ? -15.122 1.063 6.138 1.00 56.25 69 LYS A CA 1
ATOM 521 C C . LYS A 1 69 ? -14.550 2.225 5.341 1.00 56.25 69 LYS A C 1
ATOM 523 O O . LYS A 1 69 ? -13.848 3.067 5.895 1.00 56.25 69 LYS A O 1
ATOM 528 N N . ASN A 1 70 ? -14.886 2.281 4.057 1.00 51.59 70 ASN A N 1
ATOM 529 C CA . ASN A 1 70 ? -14.761 3.518 3.298 1.00 51.59 70 ASN A CA 1
ATOM 530 C C . ASN A 1 70 ? -15.818 4.483 3.834 1.00 51.59 70 ASN A C 1
ATOM 532 O O . ASN A 1 70 ? -17.011 4.173 3.811 1.00 51.59 70 ASN A O 1
ATOM 536 N N . GLN A 1 71 ? -15.376 5.617 4.362 1.00 55.16 71 GLN A N 1
ATOM 537 C CA . GLN A 1 71 ? -16.252 6.707 4.748 1.00 55.16 71 GLN A CA 1
ATOM 538 C C . GLN A 1 71 ? -15.982 7.888 3.823 1.00 55.16 71 GLN A C 1
ATOM 540 O O . GLN A 1 71 ? -14.876 8.430 3.790 1.00 55.16 71 GLN A O 1
ATOM 545 N N . GLU A 1 72 ? -17.012 8.295 3.085 1.00 54.28 72 GLU A N 1
ATOM 546 C CA . GLU A 1 72 ? -17.019 9.588 2.411 1.00 54.28 72 GLU A CA 1
ATOM 547 C C . GLU A 1 72 ? -17.183 10.679 3.464 1.00 54.28 72 GLU A C 1
ATOM 549 O O . GLU A 1 72 ? -18.167 10.721 4.208 1.00 54.28 72 GLU A O 1
ATOM 554 N N . VAL A 1 73 ? -16.182 11.549 3.550 1.00 65.88 73 VAL A N 1
ATOM 555 C CA . VAL A 1 73 ? -16.225 12.741 4.386 1.00 65.88 73 VAL A CA 1
ATOM 556 C C . VAL A 1 73 ? -16.315 13.943 3.460 1.00 65.88 73 VAL A C 1
ATOM 558 O O . VAL A 1 73 ? -15.353 14.287 2.772 1.00 65.88 73 VAL A O 1
ATOM 561 N N . SER A 1 74 ? -17.473 14.596 3.463 1.00 64.50 74 SER A N 1
ATOM 562 C CA . SER A 1 74 ? -17.671 15.880 2.794 1.00 64.50 74 SER A CA 1
ATOM 563 C C . SER A 1 74 ? -17.300 17.010 3.753 1.00 64.50 74 SER A C 1
ATOM 565 O O . SER A 1 74 ? -17.836 17.101 4.860 1.00 64.50 74 SER A O 1
ATOM 567 N N . LYS A 1 75 ? -16.377 17.882 3.345 1.00 72.62 75 LYS A N 1
ATOM 568 C CA . LYS A 1 75 ? -16.082 19.137 4.047 1.00 72.62 75 LYS A CA 1
ATOM 569 C C . LYS A 1 75 ? -16.384 20.316 3.137 1.00 72.62 75 LYS A C 1
ATOM 571 O O . LYS A 1 75 ? -15.950 20.345 1.988 1.00 72.62 75 LYS A O 1
ATOM 576 N N . LYS A 1 76 ? -17.077 21.310 3.689 1.00 78.94 76 LYS A N 1
ATOM 577 C CA . LYS A 1 76 ? -17.282 22.606 3.041 1.00 78.94 76 LYS A CA 1
ATOM 578 C C . LYS A 1 76 ? -16.054 23.479 3.254 1.00 78.94 76 LYS A C 1
ATOM 580 O O . LYS A 1 76 ? -15.589 23.616 4.387 1.00 78.94 76 LYS A O 1
ATOM 585 N N . ILE A 1 77 ? -15.539 24.059 2.176 1.00 75.88 77 ILE A N 1
ATOM 586 C CA . ILE A 1 77 ? -14.520 25.107 2.235 1.00 75.88 77 ILE A CA 1
ATOM 587 C C . ILE A 1 77 ? -15.076 26.349 1.550 1.00 75.88 77 ILE A C 1
ATOM 589 O O . ILE A 1 77 ? -15.595 26.279 0.437 1.00 75.88 77 ILE A O 1
ATOM 593 N N . CYS A 1 78 ? -14.932 27.493 2.213 1.00 65.12 78 CYS A N 1
ATOM 594 C CA . CYS A 1 78 ? -15.275 28.789 1.648 1.00 65.12 78 CYS A CA 1
ATOM 595 C C . CYS A 1 78 ? -14.003 29.449 1.110 1.00 65.12 78 CYS A C 1
ATOM 597 O O . CYS A 1 78 ? -13.040 29.634 1.859 1.00 65.12 78 CYS A O 1
ATOM 599 N N . ILE A 1 79 ? -13.997 29.822 -0.171 1.00 70.56 79 ILE A N 1
ATOM 600 C CA . ILE A 1 79 ? -12.946 30.658 -0.765 1.00 70.56 79 ILE A CA 1
ATOM 601 C C . ILE A 1 79 ? -13.616 31.939 -1.265 1.00 70.56 79 ILE A C 1
ATOM 603 O O . ILE A 1 79 ? -14.354 31.935 -2.249 1.00 70.56 79 ILE A O 1
ATOM 607 N N . GLY A 1 80 ? -13.394 33.047 -0.555 1.00 79.00 80 GLY A N 1
ATOM 608 C CA . GLY A 1 80 ? -14.133 34.289 -0.796 1.00 79.00 80 GLY A CA 1
ATOM 609 C C . GLY A 1 80 ? -15.632 34.111 -0.520 1.00 79.00 80 GLY A C 1
ATOM 610 O O . GLY A 1 80 ? -16.001 33.632 0.547 1.00 79.00 80 GLY A O 1
ATOM 611 N N . ASN A 1 81 ? -16.481 34.466 -1.492 1.00 77.31 81 ASN A N 1
ATOM 612 C CA . ASN A 1 81 ? -17.946 34.323 -1.418 1.00 77.31 81 ASN A CA 1
ATOM 613 C C . ASN A 1 81 ? -18.469 33.026 -2.068 1.00 77.31 81 ASN A C 1
ATOM 615 O O . ASN A 1 81 ? -19.667 32.906 -2.314 1.00 77.31 81 ASN A O 1
ATOM 619 N N . GLN A 1 82 ? -17.585 32.087 -2.413 1.00 66.00 82 GLN A N 1
ATOM 620 C CA . GLN A 1 82 ? -17.960 30.814 -3.023 1.00 66.00 82 GLN A CA 1
ATOM 621 C C . GLN A 1 82 ? -17.791 29.673 -2.018 1.00 66.00 82 GLN A C 1
ATOM 623 O O . GLN A 1 82 ? -16.733 29.529 -1.399 1.00 66.00 82 GLN A O 1
ATOM 628 N N . GLU A 1 83 ? -18.834 28.855 -1.883 1.00 76.75 83 GLU A N 1
ATOM 629 C CA . GLU A 1 83 ? -18.804 27.598 -1.135 1.00 76.75 83 GLU A CA 1
ATOM 630 C C . GLU A 1 83 ? -18.501 26.442 -2.091 1.00 76.75 83 GLU A C 1
ATOM 632 O O . GLU A 1 83 ? -19.191 26.250 -3.093 1.00 76.75 83 GLU A O 1
ATOM 637 N N . LEU A 1 84 ? -17.458 25.674 -1.779 1.00 73.56 84 LEU A N 1
ATOM 638 C CA . LEU A 1 84 ? -17.070 24.474 -2.513 1.00 73.56 84 LEU A CA 1
ATOM 639 C C . LEU A 1 84 ? -17.172 23.263 -1.582 1.00 73.56 84 LEU A C 1
ATOM 641 O O . LEU A 1 84 ? -16.629 23.266 -0.472 1.00 73.56 84 LEU A O 1
ATOM 645 N N . ASP A 1 85 ? -17.849 22.214 -2.045 1.00 77.56 85 ASP A N 1
ATOM 646 C CA . ASP A 1 85 ? -17.903 20.923 -1.361 1.00 77.56 85 ASP A CA 1
ATOM 647 C C . ASP A 1 85 ? -16.716 20.056 -1.803 1.00 77.56 85 ASP A C 1
ATOM 649 O O . ASP A 1 85 ? -16.554 19.739 -2.983 1.00 77.56 85 ASP A O 1
ATOM 653 N N . ILE A 1 86 ? -15.871 19.666 -0.847 1.00 74.88 86 ILE A N 1
ATOM 654 C CA . ILE A 1 86 ? -14.762 18.739 -1.077 1.00 74.88 86 ILE A CA 1
ATOM 655 C C . ILE A 1 86 ? -15.144 17.385 -0.497 1.00 74.88 86 ILE A C 1
ATOM 657 O O . ILE A 1 86 ? -15.303 17.241 0.717 1.00 74.88 86 ILE A O 1
ATOM 661 N N . ASN A 1 87 ? -15.238 16.387 -1.371 1.00 68.62 87 ASN A N 1
ATOM 662 C CA . ASN A 1 87 ? -15.453 14.998 -0.987 1.00 68.62 87 ASN A CA 1
ATOM 663 C C . ASN A 1 87 ? -14.105 14.285 -0.873 1.00 68.62 87 ASN A C 1
ATOM 665 O O . ASN A 1 87 ? -13.350 14.210 -1.844 1.00 68.62 87 ASN A O 1
ATOM 669 N N . ILE A 1 88 ? -13.800 13.769 0.317 1.00 72.69 88 ILE A N 1
ATOM 670 C CA . ILE A 1 88 ? -12.592 12.986 0.584 1.00 72.69 88 ILE A CA 1
ATOM 671 C C . ILE A 1 88 ? -13.022 11.576 0.981 1.00 72.69 88 ILE A C 1
ATOM 673 O O . ILE A 1 88 ? -13.736 11.391 1.965 1.00 72.69 88 ILE A O 1
ATOM 677 N N . ASN A 1 89 ? -12.553 10.580 0.231 1.00 66.44 89 ASN A N 1
ATOM 678 C CA . ASN A 1 89 ? -12.685 9.178 0.611 1.00 66.44 89 ASN A CA 1
ATOM 679 C C . ASN A 1 89 ? -11.586 8.817 1.610 1.00 66.44 89 ASN A C 1
ATOM 681 O O . ASN A 1 89 ? -10.401 8.916 1.286 1.00 66.44 89 ASN A O 1
ATOM 685 N N . VAL A 1 90 ? -11.972 8.403 2.818 1.00 67.56 90 VAL A N 1
ATOM 686 C CA . VAL A 1 90 ? -11.034 7.922 3.839 1.00 67.56 90 VAL A CA 1
ATOM 687 C C . VAL A 1 90 ? -11.396 6.510 4.286 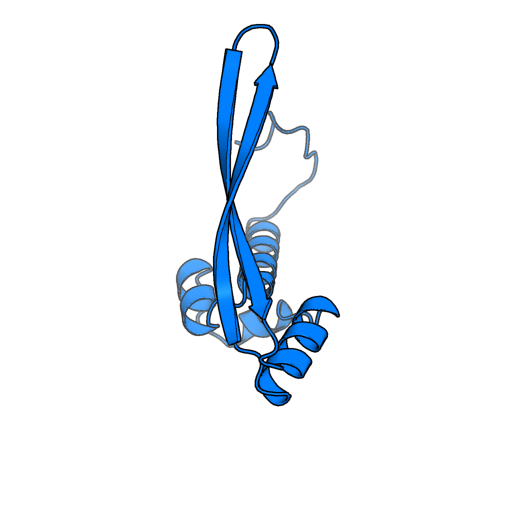1.00 67.56 90 VAL A C 1
ATOM 689 O O . VAL A 1 90 ? -12.561 6.185 4.508 1.00 67.56 90 VAL A O 1
ATOM 692 N N . ASN A 1 91 ? -10.377 5.669 4.454 1.00 65.75 91 ASN A N 1
ATOM 693 C CA . ASN A 1 91 ? -10.522 4.366 5.092 1.00 65.75 91 ASN A CA 1
ATOM 694 C C . ASN A 1 91 ? -10.479 4.553 6.610 1.00 65.75 91 ASN A C 1
ATOM 696 O O . ASN A 1 91 ? -9.471 5.003 7.154 1.00 65.75 91 ASN A O 1
ATOM 700 N N . VAL A 1 92 ? -11.567 4.208 7.295 1.00 63.94 92 VAL A N 1
ATOM 701 C CA . VAL A 1 92 ? -11.665 4.270 8.756 1.00 63.94 92 VAL A CA 1
ATOM 702 C C . VAL A 1 92 ? -11.810 2.876 9.344 1.00 63.94 92 VAL A C 1
ATOM 704 O O . VAL A 1 92 ? -12.641 2.072 8.920 1.00 63.94 92 VAL A O 1
ATOM 707 N N . ASN A 1 93 ? -11.000 2.602 10.362 1.00 62.50 93 ASN A N 1
ATOM 708 C CA . ASN A 1 93 ? -11.126 1.409 11.180 1.00 62.50 93 ASN A CA 1
ATOM 709 C C . ASN A 1 93 ? -12.154 1.659 12.289 1.00 62.50 93 ASN A C 1
ATOM 711 O O . ASN A 1 93 ? -11.933 2.493 13.170 1.00 62.50 93 ASN A O 1
ATOM 715 N N . VAL A 1 94 ? -13.267 0.928 12.253 1.00 61.38 94 VAL A N 1
ATOM 716 C CA . VAL A 1 94 ? -14.301 0.989 13.290 1.00 61.38 94 VAL A CA 1
ATOM 717 C C . VAL A 1 94 ? -14.240 -0.294 14.113 1.00 61.38 94 VAL A C 1
ATOM 719 O O . VAL A 1 94 ? -14.625 -1.365 13.640 1.00 61.38 94 VAL A O 1
ATOM 722 N N . ASN A 1 95 ? -13.760 -0.188 15.354 1.00 58.94 95 ASN A N 1
ATOM 723 C CA . ASN A 1 95 ? -13.875 -1.275 16.324 1.00 58.94 95 ASN A CA 1
ATOM 724 C C . ASN A 1 95 ? -15.341 -1.359 16.773 1.00 58.94 95 ASN A C 1
ATOM 726 O O . ASN A 1 95 ? -15.904 -0.354 17.208 1.00 58.94 95 ASN A O 1
ATOM 730 N N . LYS A 1 96 ? -15.971 -2.532 16.649 1.00 54.19 96 LYS A N 1
ATOM 731 C CA . LYS A 1 96 ? -17.270 -2.780 17.286 1.00 54.19 96 LYS A CA 1
ATOM 732 C C . LYS A 1 96 ? -17.027 -2.995 18.781 1.00 54.19 96 LYS A C 1
ATOM 734 O O . LYS A 1 96 ? -16.268 -3.895 19.132 1.00 54.19 96 LYS A O 1
ATOM 739 N N . SER A 1 97 ? -17.617 -2.129 19.605 1.00 50.56 97 SER A N 1
ATOM 740 C CA . SER A 1 97 ? -17.673 -2.269 21.066 1.00 50.56 97 SER A CA 1
ATOM 741 C C . SER A 1 97 ? -18.480 -3.487 21.494 1.00 50.56 97 SER A C 1
ATOM 743 O O . SER A 1 97 ? -19.428 -3.844 20.755 1.00 50.56 97 SER A O 1
#

Secondary structure (DSSP, 8-state):
--STT---S---HHHHHHHHHHHHHHTT--HHHHHHHHT--SGGGGGG----HHHHHHHHHHHTT-EEEEEEEEEEEEETTEEEEEEEEEEEEE---

Solvent-accessible surface area (backbone atoms only — not comparable to full-atom values): 6138 Å² total; per-residue (Å²): 144,60,79,90,73,77,60,87,64,92,72,47,73,66,57,52,42,46,54,51,44,31,52,41,49,75,71,68,52,57,68,67,60,47,25,66,76,64,68,46,93,55,77,70,64,54,80,43,63,71,90,47,73,64,61,55,50,52,51,52,38,44,76,74,64,23,49,78,39,82,42,81,45,76,44,81,46,73,62,87,97,43,81,44,83,44,78,43,83,40,82,41,77,48,71,77,130

Radius of gyration: 18.18 Å; Cα contacts (8 Å, |Δi|>4): 94; chains: 1; bounding box: 35×44×40 Å

Nearest PDB structures (foldseek):
  5ond-assembly2_B  TM=3.802E-01  e=6.063E+00  Escherichia coli
  8ieq-assembly1_C  TM=2.160E-01  e=7.330E-01  Homo sapiens
  8ieb-assembly1_B  TM=2.105E-01  e=1.132E+00  Homo sapiens